Protein AF-A0A3A0GCN1-F1 (afdb_monomer)

Solvent-accessible surface area (backbone atoms only — not comparable to full-atom values): 3368 Å² total; per-residue (Å²): 143,55,60,71,63,35,52,55,33,54,69,44,91,49,51,70,52,20,18,52,24,26,41,53,32,26,73,64,58,40,74,69,29,48,53,43,41,63,59,41,57,82,68,52,86,46,70,67,25,35,50,29,29,52,50,22,64,64,67,62,78,124

Mean predicted aligned error: 3.13 Å

Sequence (62 aa):
EAVPALAAALADPEPLVRGHAAWALGRIGTPAARRSLDAARGREPDAGALAEVEAALAGSGG

Nearest PDB structures (foldseek):
  5d08-assembly2_B  TM=9.308E-01  e=6.099E-03  Bacillus subtilis subsp. subtilis str. 168
  5t8y-assembly2_B  TM=9.329E-01  e=1.152E-02  Bacillus subtilis subsp. subtilis str. 168
  5d0b-assembly2_B  TM=9.248E-01  e=1.152E-02  Bacillus subtilis subsp. subtilis str. 168
  3ltj-assembly1_A  TM=8.937E-01  e=1.036E-01  synthetic construct

Foldseek 3Di:
DCLVVLLVQCPPPDLVSVLVSLLVLLVVLDPSSLVSLVVSLVVDPDPNSNVSSVVSNVSSPD

Secondary structure (DSSP, 8-state):
--HHHHHHHTT-SSHHHHHHHHHHHHHH--HHHHHHHHHHHTT---HHHHHHHHHHHHT---

Structure (mmCIF, N/CA/C/O backbone):
data_AF-A0A3A0GCN1-F1
#
_entry.id   AF-A0A3A0GCN1-F1
#
loop_
_atom_site.group_PDB
_atom_site.id
_atom_site.type_symbol
_atom_site.label_atom_id
_atom_site.label_alt_id
_atom_site.label_comp_id
_atom_site.label_asym_id
_atom_site.label_entity_id
_atom_site.label_seq_id
_atom_site.pdbx_PDB_ins_code
_atom_site.Cartn_x
_atom_site.Cartn_y
_atom_site.Cartn_z
_atom_site.occupancy
_atom_site.B_iso_or_equiv
_atom_site.auth_seq_id
_atom_site.auth_comp_id
_atom_site.auth_asym_id
_atom_site.auth_atom_id
_atom_site.pdbx_PDB_model_num
ATOM 1 N N . GLU A 1 1 ? 5.697 -6.837 -16.512 1.00 67.06 1 GLU A N 1
A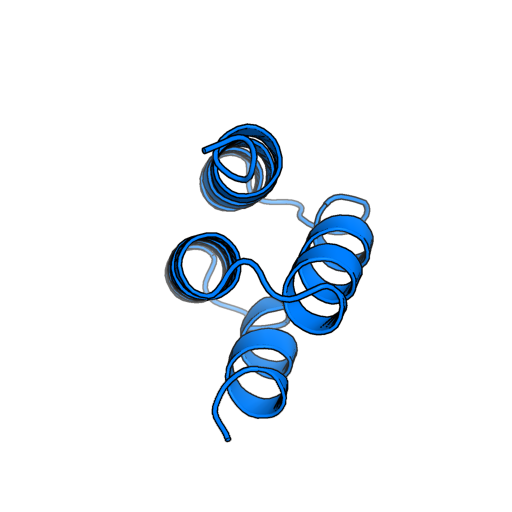TOM 2 C CA . GLU A 1 1 ? 4.325 -7.336 -16.296 1.00 67.06 1 GLU A CA 1
ATOM 3 C C . GLU A 1 1 ? 4.211 -7.870 -14.865 1.00 67.06 1 GLU A C 1
ATOM 5 O O . GLU A 1 1 ? 4.540 -9.014 -14.611 1.00 67.06 1 GLU A O 1
ATOM 10 N N . ALA A 1 2 ? 3.905 -6.999 -13.897 1.00 89.50 2 ALA A N 1
ATOM 11 C CA . ALA A 1 2 ? 3.859 -7.350 -12.462 1.00 89.50 2 ALA A CA 1
ATOM 12 C C . ALA A 1 2 ? 2.915 -6.420 -11.686 1.00 89.50 2 ALA A C 1
ATOM 14 O O . ALA A 1 2 ? 2.190 -6.856 -10.799 1.00 89.50 2 ALA A O 1
ATOM 15 N N . VAL A 1 3 ? 2.865 -5.145 -12.092 1.00 93.25 3 VAL A N 1
ATOM 16 C CA . VAL A 1 3 ? 1.982 -4.128 -11.502 1.00 93.25 3 VAL A CA 1
ATOM 17 C C . VAL A 1 3 ? 0.511 -4.565 -11.449 1.00 93.25 3 VAL A C 1
ATOM 19 O O . VAL A 1 3 ? -0.066 -4.419 -10.380 1.00 93.25 3 VAL A O 1
ATOM 22 N N . PRO A 1 4 ? -0.110 -5.137 -12.506 1.00 95.25 4 PRO A N 1
ATOM 23 C CA . PRO A 1 4 ? -1.518 -5.538 -12.425 1.00 95.25 4 PRO A CA 1
ATOM 24 C C . PRO A 1 4 ? -1.776 -6.648 -11.398 1.00 95.25 4 PRO A C 1
ATOM 26 O O . PRO A 1 4 ? -2.756 -6.584 -10.664 1.00 95.25 4 PRO A O 1
ATOM 29 N N . ALA A 1 5 ? -0.881 -7.638 -11.311 1.00 96.69 5 ALA A N 1
ATOM 30 C CA . ALA A 1 5 ? -1.008 -8.742 -10.362 1.00 96.69 5 ALA A CA 1
ATOM 31 C C . ALA A 1 5 ? -0.834 -8.262 -8.914 1.00 96.69 5 ALA A C 1
ATOM 33 O O . ALA A 1 5 ? -1.636 -8.595 -8.047 1.00 96.69 5 ALA A O 1
ATOM 34 N N . LEU A 1 6 ? 0.167 -7.414 -8.663 1.00 96.88 6 LEU A N 1
ATOM 35 C CA . LEU A 1 6 ? 0.379 -6.822 -7.344 1.00 96.88 6 LEU A CA 1
ATOM 36 C C . LEU A 1 6 ? -0.753 -5.862 -6.954 1.00 96.88 6 LEU A C 1
ATOM 38 O O . LEU A 1 6 ? -1.165 -5.843 -5.802 1.00 96.88 6 LEU A O 1
ATOM 42 N N . ALA A 1 7 ? -1.303 -5.104 -7.907 1.00 96.75 7 ALA A N 1
ATOM 43 C CA . ALA A 1 7 ? -2.456 -4.245 -7.653 1.00 96.75 7 ALA A CA 1
ATOM 44 C C . ALA A 1 7 ? -3.705 -5.053 -7.266 1.00 96.75 7 ALA A C 1
ATOM 46 O O . ALA A 1 7 ? -4.471 -4.605 -6.419 1.00 96.75 7 ALA A O 1
ATOM 47 N N . ALA A 1 8 ? -3.897 -6.247 -7.835 1.00 96.88 8 ALA A N 1
ATOM 48 C CA . ALA A 1 8 ? -4.960 -7.154 -7.408 1.00 96.88 8 ALA A CA 1
ATOM 49 C C . ALA A 1 8 ? -4.719 -7.691 -5.985 1.00 96.88 8 ALA A C 1
ATOM 51 O O . ALA A 1 8 ? -5.654 -7.756 -5.190 1.00 96.88 8 ALA A O 1
ATOM 52 N N . ALA A 1 9 ? -3.467 -8.002 -5.636 1.00 97.69 9 ALA A N 1
ATOM 53 C CA . ALA A 1 9 ? -3.092 -8.479 -4.303 1.00 97.69 9 ALA A CA 1
ATOM 54 C C . ALA A 1 9 ? -3.267 -7.426 -3.187 1.00 97.69 9 ALA A C 1
ATOM 56 O O . ALA A 1 9 ? -3.361 -7.786 -2.019 1.00 97.69 9 ALA A O 1
ATOM 57 N N . LEU A 1 10 ? -3.403 -6.135 -3.520 1.00 97.44 10 LEU A N 1
ATOM 58 C CA . LEU A 1 10 ? -3.800 -5.097 -2.553 1.00 97.44 10 LEU A CA 1
ATOM 59 C C . LEU A 1 10 ? -5.235 -5.271 -2.023 1.00 97.44 10 LEU A C 1
ATOM 61 O O . LEU A 1 10 ? -5.615 -4.587 -1.080 1.00 97.44 10 LEU A O 1
ATOM 65 N N . ALA A 1 11 ? -6.044 -6.146 -2.622 1.00 9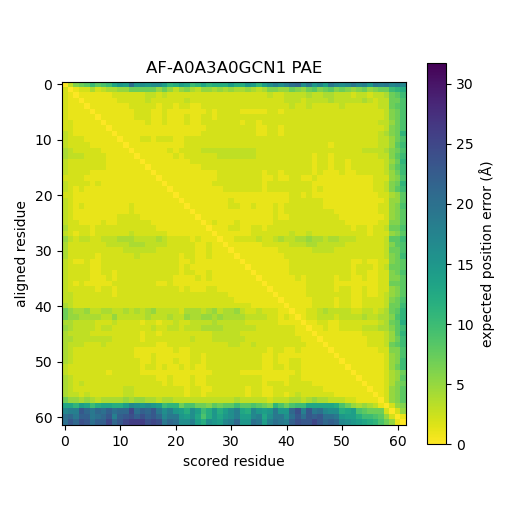6.25 11 ALA A N 1
ATOM 66 C CA . ALA A 1 11 ? -7.388 -6.482 -2.152 1.00 96.25 11 ALA A CA 1
ATOM 67 C C . ALA A 1 11 ? -7.459 -7.865 -1.477 1.00 96.25 11 ALA A C 1
ATOM 69 O O . ALA A 1 11 ? -8.556 -8.365 -1.229 1.00 96.25 11 ALA A O 1
ATOM 70 N N . ASP A 1 12 ? -6.313 -8.498 -1.211 1.00 98.06 12 ASP A N 1
ATOM 71 C CA . ASP A 1 12 ? -6.265 -9.816 -0.580 1.00 98.06 12 ASP A CA 1
ATOM 72 C C . ASP A 1 12 ? -6.845 -9.769 0.848 1.00 98.06 12 ASP A C 1
ATOM 74 O O . ASP A 1 12 ? -6.622 -8.786 1.564 1.00 98.06 12 ASP A O 1
ATOM 78 N N . PRO A 1 13 ? -7.604 -10.789 1.293 1.00 96.88 13 PRO A N 1
ATOM 79 C CA . PRO A 1 13 ? -8.130 -10.830 2.656 1.00 96.88 13 PRO A CA 1
ATOM 80 C C . PRO A 1 13 ? -7.035 -10.791 3.732 1.00 96.88 13 PRO A C 1
ATOM 82 O O . PRO A 1 13 ? -7.270 -10.226 4.802 1.00 96.88 13 PRO A O 1
ATOM 85 N N . GLU A 1 14 ? -5.847 -11.334 3.461 1.00 97.94 14 GLU A N 1
ATOM 86 C CA . GLU A 1 14 ? -4.741 -11.402 4.413 1.00 97.94 14 GLU A CA 1
ATOM 87 C C . GLU A 1 14 ? -3.951 -10.075 4.447 1.00 97.94 14 GLU A C 1
ATOM 89 O O . GLU A 1 14 ? -3.324 -9.704 3.447 1.00 97.94 14 GLU A O 1
ATOM 94 N N . PRO A 1 15 ? -3.919 -9.347 5.584 1.00 97.25 15 PRO A N 1
ATOM 95 C CA . PRO A 1 15 ? -3.189 -8.082 5.691 1.00 97.25 15 PRO A CA 1
ATOM 96 C C . PRO A 1 15 ? -1.706 -8.187 5.338 1.00 97.25 15 PRO A C 1
ATOM 98 O O . PRO A 1 15 ? -1.159 -7.292 4.691 1.00 97.25 15 PRO A O 1
ATOM 101 N N . LEU A 1 16 ? -1.061 -9.304 5.685 1.00 97.00 16 LEU A N 1
ATOM 102 C CA . LEU A 1 16 ? 0.339 -9.528 5.328 1.00 97.00 16 LEU A CA 1
ATOM 103 C C . LEU A 1 16 ? 0.547 -9.593 3.810 1.00 97.00 16 LEU A C 1
ATOM 105 O O . LEU A 1 16 ? 1.566 -9.117 3.310 1.00 97.00 16 LEU A O 1
ATOM 109 N N . VAL A 1 17 ? -0.401 -10.154 3.054 1.00 97.94 17 VAL A N 1
ATOM 110 C CA . VAL A 1 17 ? -0.317 -10.198 1.586 1.00 97.94 17 VAL A CA 1
ATOM 111 C C . VAL A 1 17 ? -0.462 -8.791 1.009 1.00 97.94 17 VAL A C 1
ATOM 113 O O . VAL A 1 17 ? 0.336 -8.405 0.152 1.00 97.94 17 VAL A O 1
ATOM 116 N N . ARG A 1 18 ? -1.406 -7.994 1.527 1.00 98.25 18 ARG A N 1
ATOM 117 C CA . ARG A 1 18 ? -1.590 -6.595 1.108 1.00 98.25 18 ARG A CA 1
ATOM 118 C C . ARG A 1 18 ? -0.343 -5.749 1.369 1.00 98.25 18 ARG A C 1
ATOM 120 O O . ARG A 1 18 ? 0.107 -5.044 0.467 1.00 98.25 18 ARG A O 1
ATOM 127 N N . GLY A 1 19 ? 0.262 -5.880 2.551 1.00 97.06 19 GLY A N 1
ATOM 128 C CA . GLY A 1 19 ? 1.505 -5.189 2.906 1.00 97.06 19 GLY A CA 1
ATOM 129 C C . GLY A 1 19 ? 2.670 -5.543 1.975 1.00 97.06 19 GLY A C 1
ATOM 130 O O . GLY A 1 19 ? 3.317 -4.655 1.421 1.00 97.06 19 GLY A O 1
ATOM 131 N N . HIS A 1 20 ? 2.893 -6.832 1.693 1.00 97.62 20 HIS A N 1
ATOM 132 C CA . HIS A 1 20 ? 3.938 -7.250 0.746 1.00 97.62 20 HIS A CA 1
ATOM 133 C C . HIS A 1 20 ? 3.673 -6.773 -0.687 1.00 97.62 20 HIS A C 1
ATOM 135 O O . HIS A 1 20 ? 4.605 -6.376 -1.393 1.00 97.62 20 HIS A O 1
ATOM 141 N N . ALA A 1 21 ? 2.412 -6.794 -1.126 1.00 97.62 21 ALA A N 1
ATOM 142 C CA . ALA A 1 21 ? 2.028 -6.263 -2.426 1.00 97.62 21 ALA A CA 1
ATOM 143 C C . ALA A 1 21 ? 2.321 -4.759 -2.516 1.00 97.62 21 ALA A C 1
ATOM 145 O O . ALA A 1 21 ? 2.881 -4.297 -3.514 1.00 97.62 21 ALA A O 1
ATOM 146 N N . ALA A 1 22 ? 2.014 -4.012 -1.453 1.00 97.31 22 ALA A N 1
ATOM 147 C CA . ALA A 1 22 ? 2.302 -2.592 -1.357 1.00 97.31 22 ALA A CA 1
ATOM 148 C C . ALA A 1 22 ? 3.810 -2.303 -1.406 1.00 97.31 22 ALA A C 1
ATOM 150 O O . ALA A 1 22 ? 4.262 -1.500 -2.226 1.00 97.31 22 ALA A O 1
ATOM 151 N N . TRP A 1 23 ? 4.601 -3.030 -0.616 1.00 95.94 23 TRP A N 1
ATOM 152 C CA . TRP A 1 23 ? 6.059 -2.937 -0.628 1.00 95.94 23 TRP A CA 1
ATOM 153 C C . TRP A 1 23 ? 6.643 -3.183 -2.028 1.00 95.94 23 TRP A C 1
ATOM 155 O O . TRP A 1 23 ? 7.443 -2.389 -2.534 1.00 95.94 23 TR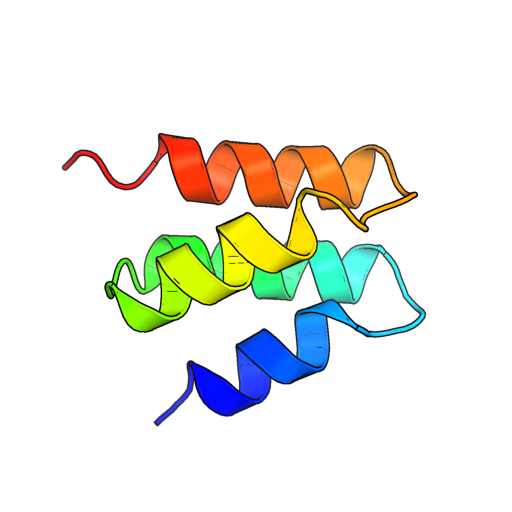P A O 1
ATOM 165 N N . ALA A 1 24 ? 6.199 -4.248 -2.703 1.00 96.69 24 ALA A N 1
ATOM 166 C CA . ALA A 1 24 ? 6.654 -4.588 -4.049 1.00 96.69 24 ALA A CA 1
ATOM 167 C C . ALA A 1 24 ? 6.261 -3.520 -5.085 1.00 96.69 24 ALA A C 1
ATOM 169 O O . ALA A 1 24 ? 7.064 -3.173 -5.954 1.00 96.69 24 ALA A O 1
ATOM 170 N N . LEU A 1 25 ? 5.056 -2.953 -4.987 1.00 96.12 25 LEU A N 1
ATOM 171 C CA . LEU A 1 25 ? 4.626 -1.838 -5.836 1.00 96.12 25 LEU A CA 1
ATOM 172 C C . LEU A 1 25 ? 5.469 -0.579 -5.599 1.00 96.12 25 LEU A C 1
ATOM 174 O O . LEU A 1 25 ? 5.857 0.070 -6.573 1.00 96.12 25 LEU A O 1
ATOM 178 N N . GLY A 1 26 ? 5.813 -0.275 -4.346 1.00 95.25 26 GLY A N 1
ATOM 179 C CA . GLY A 1 26 ? 6.733 0.813 -4.001 1.00 95.25 26 GLY A CA 1
ATOM 180 C C . GLY A 1 26 ? 8.113 0.613 -4.621 1.00 95.25 26 GLY A C 1
ATOM 181 O O . GLY A 1 26 ? 8.649 1.520 -5.252 1.00 95.25 26 GLY A O 1
ATOM 182 N N . ARG A 1 27 ? 8.649 -0.613 -4.549 1.00 95.38 27 ARG A N 1
ATOM 183 C CA . ARG A 1 27 ? 9.927 -0.987 -5.182 1.00 95.38 27 ARG A CA 1
ATOM 184 C C . ARG A 1 27 ? 9.922 -0.824 -6.699 1.00 95.38 27 ARG A C 1
ATOM 186 O O . ARG A 1 27 ? 10.964 -0.513 -7.269 1.00 95.38 27 ARG A O 1
ATOM 193 N N . ILE A 1 28 ? 8.780 -1.058 -7.346 1.00 94.62 28 ILE A N 1
ATOM 194 C CA . ILE A 1 28 ? 8.621 -0.881 -8.794 1.00 94.62 28 ILE A CA 1
ATOM 195 C C . ILE A 1 28 ? 8.612 0.607 -9.176 1.00 94.62 28 ILE A C 1
ATOM 197 O O . ILE A 1 28 ? 9.088 0.953 -10.254 1.00 94.62 28 ILE A O 1
ATOM 201 N N . GLY A 1 29 ? 8.037 1.485 -8.348 1.00 92.25 29 GLY A N 1
ATOM 202 C CA . GLY A 1 29 ? 8.125 2.946 -8.502 1.00 92.25 29 GLY A CA 1
ATOM 203 C C . GLY A 1 29 ? 7.450 3.545 -9.747 1.00 92.25 29 GLY A C 1
ATOM 204 O O . GLY A 1 29 ? 7.511 4.750 -9.975 1.00 92.25 29 GLY A O 1
ATOM 205 N N . THR A 1 30 ? 6.791 2.739 -10.584 1.00 94.00 30 THR A N 1
ATOM 206 C CA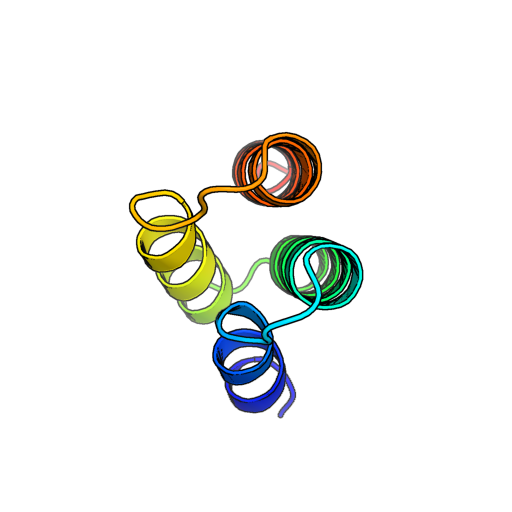 . THR A 1 30 ? 6.118 3.254 -11.787 1.00 94.00 30 THR A CA 1
ATOM 207 C C . THR A 1 30 ? 4.890 4.102 -11.432 1.00 94.00 30 THR A C 1
ATOM 209 O O . THR A 1 30 ? 4.223 3.842 -10.424 1.00 94.00 30 THR A O 1
ATOM 212 N N . PRO A 1 31 ? 4.472 5.040 -12.306 1.00 94.56 31 PRO A N 1
ATOM 213 C CA . PRO A 1 31 ? 3.250 5.816 -12.087 1.00 94.56 31 PRO A CA 1
ATOM 214 C C . PRO A 1 31 ? 1.996 4.951 -11.889 1.00 94.56 31 PRO A C 1
ATOM 216 O O . PRO A 1 31 ? 1.091 5.327 -11.148 1.00 94.56 31 PRO A O 1
ATOM 219 N N . ALA A 1 32 ? 1.929 3.785 -12.539 1.00 94.81 32 ALA A N 1
ATOM 220 C CA . ALA A 1 32 ? 0.826 2.841 -12.369 1.00 94.81 32 ALA A CA 1
ATOM 221 C C . ALA A 1 32 ? 0.835 2.172 -10.983 1.00 94.81 32 ALA A C 1
ATOM 223 O O . ALA A 1 32 ? -0.223 2.031 -10.368 1.00 94.81 32 ALA A O 1
ATOM 224 N N . ALA A 1 33 ? 2.016 1.810 -10.474 1.00 95.81 33 ALA A N 1
ATOM 225 C CA . ALA A 1 33 ? 2.161 1.258 -9.131 1.00 95.81 33 ALA A CA 1
ATOM 226 C C . ALA A 1 33 ? 1.765 2.286 -8.063 1.00 95.81 33 ALA A C 1
ATOM 228 O O . ALA A 1 33 ? 0.952 1.982 -7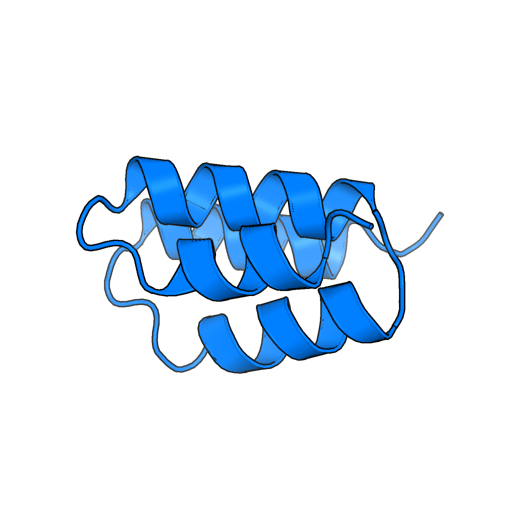.193 1.00 95.81 33 ALA A O 1
ATOM 229 N N . ARG A 1 34 ? 2.226 3.535 -8.208 1.00 95.06 34 ARG A N 1
ATOM 230 C CA . ARG A 1 34 ? 1.862 4.636 -7.306 1.00 95.06 34 ARG A CA 1
ATOM 231 C C . ARG A 1 34 ? 0.356 4.886 -7.259 1.00 95.06 34 ARG A C 1
ATOM 233 O O . ARG A 1 34 ? -0.208 4.972 -6.178 1.00 95.06 34 ARG A O 1
ATOM 240 N N . ARG A 1 35 ? -0.318 4.924 -8.417 1.00 95.81 35 ARG A N 1
ATOM 241 C CA . ARG A 1 35 ? -1.788 5.056 -8.461 1.00 95.81 35 ARG A CA 1
ATOM 242 C C . ARG A 1 35 ? -2.506 3.921 -7.73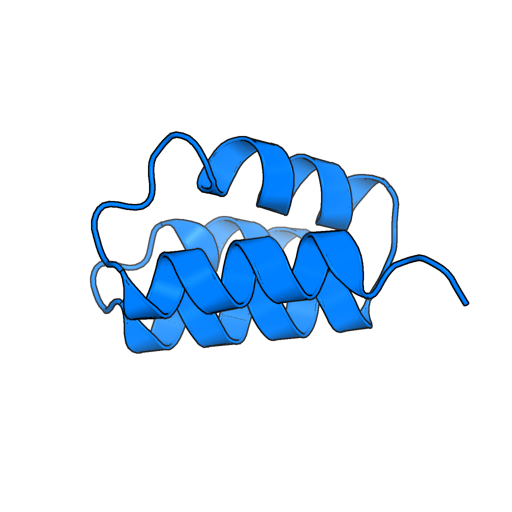0 1.00 95.81 35 ARG A C 1
ATOM 244 O O . ARG A 1 35 ? -3.543 4.158 -7.121 1.00 95.81 35 ARG A O 1
ATOM 251 N N . SER A 1 36 ? -1.967 2.705 -7.80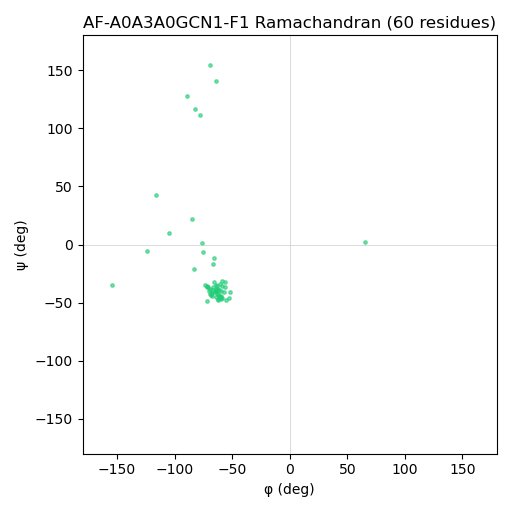2 1.00 96.44 36 SER A N 1
ATOM 252 C CA . SER A 1 36 ? -2.547 1.542 -7.121 1.00 96.44 36 SER A CA 1
ATOM 253 C C . SER A 1 36 ? -2.398 1.661 -5.600 1.00 96.44 36 SER A C 1
ATOM 255 O O . SER A 1 36 ? -3.363 1.438 -4.875 1.00 96.44 36 SER A O 1
ATOM 257 N N . LEU A 1 37 ? -1.228 2.102 -5.126 1.00 96.62 37 LEU A N 1
ATOM 258 C CA . LEU A 1 37 ? -0.969 2.388 -3.711 1.00 96.62 37 LEU A CA 1
ATOM 259 C C . LEU A 1 37 ? -1.855 3.519 -3.170 1.00 96.62 37 LEU A C 1
ATOM 261 O O . LE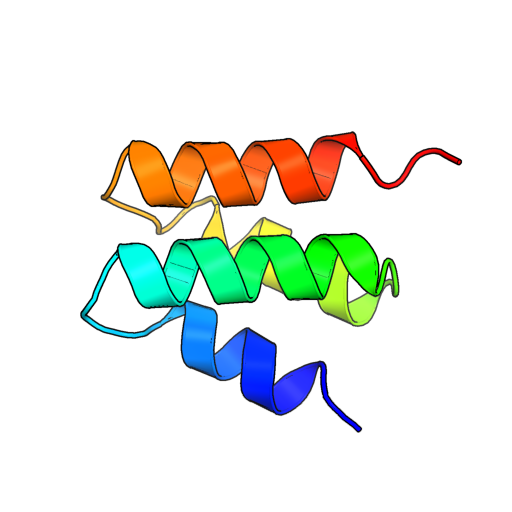U A 1 37 ? -2.482 3.356 -2.126 1.00 96.62 37 LEU A O 1
ATOM 265 N N . ASP A 1 38 ? -1.969 4.634 -3.901 1.00 96.94 38 ASP A N 1
ATOM 266 C CA . ASP A 1 38 ? -2.831 5.766 -3.525 1.00 96.94 38 ASP A CA 1
ATOM 267 C C . ASP A 1 38 ? -4.299 5.323 -3.359 1.00 96.94 38 ASP A C 1
ATOM 269 O O . ASP A 1 38 ? -4.979 5.739 -2.418 1.00 96.94 38 ASP A O 1
ATOM 273 N N . ALA A 1 39 ? -4.786 4.449 -4.249 1.00 95.94 39 ALA A N 1
ATOM 274 C CA . ALA A 1 39 ? -6.140 3.907 -4.180 1.00 95.94 39 ALA A CA 1
ATOM 275 C C . ALA A 1 39 ? -6.343 2.941 -2.998 1.00 95.94 39 ALA A C 1
ATOM 277 O O . ALA A 1 39 ? -7.411 2.956 -2.381 1.00 95.94 39 ALA A O 1
ATOM 278 N N . ALA A 1 40 ? -5.341 2.116 -2.679 1.00 95.50 40 ALA A N 1
ATOM 279 C CA . ALA A 1 40 ? -5.402 1.177 -1.559 1.00 95.50 40 ALA A CA 1
ATOM 280 C C . ALA A 1 40 ? -5.324 1.877 -0.198 1.00 95.50 40 ALA A C 1
ATOM 282 O O . ALA A 1 40 ? -6.060 1.504 0.712 1.00 95.50 40 ALA A O 1
ATOM 283 N N . ARG A 1 41 ? -4.528 2.949 -0.075 1.00 96.44 41 ARG A N 1
ATOM 284 C CA . ARG A 1 41 ? -4.354 3.699 1.181 1.00 96.44 41 ARG A CA 1
ATOM 285 C C . ARG A 1 41 ? -5.678 4.122 1.820 1.00 96.44 41 ARG A C 1
ATOM 287 O O . ARG A 1 41 ? -5.837 4.032 3.027 1.00 96.44 41 ARG A O 1
ATOM 294 N N . GLY A 1 42 ? -6.644 4.574 1.018 1.00 93.00 42 GLY A N 1
ATOM 295 C CA . GLY A 1 42 ? -7.946 5.025 1.526 1.00 93.00 42 GLY A CA 1
ATOM 296 C C . GLY A 1 42 ? -8.898 3.903 1.959 1.00 93.00 42 GLY A C 1
ATOM 297 O O . GLY A 1 42 ? -9.983 4.198 2.452 1.00 93.00 42 GLY A O 1
ATOM 298 N N . ARG A 1 43 ? -8.541 2.637 1.719 1.00 93.62 43 ARG A N 1
ATOM 299 C CA . ARG A 1 43 ? -9.403 1.466 1.939 1.00 93.62 43 ARG A CA 1
ATOM 300 C C . ARG A 1 43 ? -8.782 0.422 2.853 1.00 93.62 43 ARG A C 1
ATOM 302 O O . ARG A 1 43 ? -9.460 -0.553 3.147 1.00 93.62 43 ARG A O 1
ATOM 309 N N . GLU A 1 44 ? -7.530 0.600 3.254 1.00 96.88 44 GLU A N 1
ATOM 310 C CA . GLU A 1 44 ? -6.787 -0.365 4.055 1.00 96.88 44 GLU A CA 1
ATOM 311 C C . GLU A 1 44 ? -7.212 -0.283 5.533 1.00 96.88 44 GLU A C 1
ATOM 313 O O . GLU A 1 44 ? -6.957 0.738 6.176 1.00 96.88 44 GLU A O 1
ATOM 318 N N . PRO A 1 45 ? -7.889 -1.313 6.081 1.00 95.31 45 PRO A N 1
ATOM 319 C CA . PRO A 1 45 ? -8.325 -1.301 7.475 1.00 95.31 45 PRO A CA 1
ATOM 320 C C . PRO A 1 45 ? -7.230 -1.734 8.457 1.00 95.31 45 PRO A C 1
ATOM 322 O O . PRO A 1 45 ? -7.350 -1.451 9.648 1.00 95.31 45 PRO A O 1
ATOM 325 N N . ASP A 1 46 ? -6.206 -2.459 7.997 1.00 97.88 46 ASP A N 1
ATOM 326 C CA . ASP A 1 46 ? -5.150 -2.976 8.861 1.00 97.88 46 ASP A CA 1
ATOM 327 C C . ASP A 1 46 ? -4.005 -1.969 8.992 1.00 97.88 46 ASP A C 1
ATOM 329 O O . ASP A 1 46 ? -3.447 -1.497 8.004 1.00 97.88 46 ASP A O 1
ATOM 333 N N . ALA A 1 47 ? -3.624 -1.657 10.230 1.00 96.50 47 ALA A N 1
ATOM 334 C CA . ALA A 1 47 ? -2.596 -0.659 10.502 1.00 96.50 47 ALA A CA 1
ATOM 335 C C . ALA A 1 47 ? -1.203 -1.074 9.992 1.00 96.50 47 ALA A C 1
ATOM 337 O O . ALA A 1 47 ? -0.423 -0.211 9.593 1.00 96.50 47 ALA A O 1
ATOM 338 N N . GLY A 1 48 ? -0.886 -2.374 9.993 1.00 95.31 48 GLY A N 1
ATOM 339 C CA . GLY A 1 48 ? 0.398 -2.883 9.510 1.00 95.31 48 GLY A CA 1
ATOM 340 C C . GLY A 1 48 ? 0.499 -2.793 7.992 1.00 95.31 48 GLY A C 1
ATOM 341 O O . GLY A 1 48 ? 1.455 -2.233 7.460 1.00 95.31 48 GLY A O 1
ATOM 342 N N . ALA A 1 49 ? -0.528 -3.267 7.290 1.00 96.12 49 ALA A N 1
ATOM 343 C CA . ALA A 1 49 ? -0.619 -3.133 5.842 1.00 96.12 49 ALA A CA 1
ATOM 344 C C . ALA A 1 49 ? -0.668 -1.657 5.404 1.00 96.12 49 ALA A C 1
ATOM 346 O O . ALA A 1 49 ? -0.023 -1.287 4.422 1.00 96.12 49 ALA A O 1
ATOM 347 N N . LEU A 1 50 ? -1.364 -0.793 6.154 1.00 97.62 50 LEU A N 1
ATOM 348 C CA . LEU A 1 50 ? -1.406 0.644 5.881 1.00 97.62 50 LEU A CA 1
ATOM 349 C C . LEU A 1 50 ? -0.018 1.281 6.009 1.00 97.62 50 LEU A C 1
ATOM 351 O O . LEU A 1 50 ? 0.366 2.063 5.140 1.00 97.62 50 LEU A O 1
ATOM 355 N N . ALA A 1 51 ? 0.754 0.915 7.036 1.00 96.50 51 ALA A N 1
ATOM 356 C CA . ALA A 1 51 ? 2.118 1.407 7.209 1.00 96.50 51 ALA A CA 1
ATOM 357 C C . ALA A 1 51 ? 3.019 1.040 6.017 1.00 96.50 51 ALA A C 1
ATOM 359 O O . ALA A 1 51 ? 3.787 1.882 5.553 1.00 96.50 51 ALA A O 1
ATOM 360 N N . GLU A 1 52 ? 2.885 -0.171 5.465 1.00 96.50 52 GLU A N 1
ATOM 361 C CA . GLU A 1 52 ? 3.613 -0.581 4.255 1.00 96.50 52 GLU A CA 1
ATOM 362 C C . GLU A 1 52 ? 3.186 0.225 3.019 1.00 96.50 52 GLU A C 1
ATOM 364 O O . GLU A 1 52 ? 4.031 0.654 2.231 1.00 96.50 52 GLU A O 1
ATOM 369 N N . VAL A 1 53 ? 1.885 0.495 2.856 1.00 96.56 53 VAL A N 1
ATOM 370 C CA . VAL A 1 53 ? 1.373 1.354 1.774 1.00 96.56 53 VAL A CA 1
ATOM 371 C C . VAL A 1 53 ? 1.942 2.770 1.880 1.00 96.56 53 VAL A C 1
ATOM 373 O O . VAL A 1 53 ? 2.396 3.333 0.880 1.00 96.56 53 VAL A O 1
ATOM 376 N N . GLU A 1 54 ? 1.953 3.352 3.076 1.00 96.50 54 GLU A N 1
ATOM 377 C CA . GLU A 1 54 ? 2.492 4.694 3.306 1.00 96.50 54 GLU A CA 1
ATOM 378 C C . GLU A 1 54 ? 4.009 4.750 3.102 1.00 96.50 54 GLU A C 1
ATOM 380 O O . GLU A 1 54 ? 4.505 5.665 2.438 1.00 96.50 54 GLU A O 1
ATOM 385 N N . ALA A 1 55 ? 4.743 3.744 3.585 1.00 95.12 55 ALA A N 1
ATOM 386 C CA . ALA A 1 55 ? 6.179 3.622 3.366 1.00 95.12 55 ALA A CA 1
ATOM 387 C C . ALA A 1 55 ? 6.516 3.501 1.870 1.00 95.12 55 ALA A C 1
ATOM 389 O O . ALA A 1 55 ? 7.411 4.191 1.375 1.00 95.12 55 ALA A O 1
ATOM 390 N N . ALA A 1 56 ? 5.763 2.686 1.126 1.00 95.19 56 ALA A N 1
ATOM 391 C CA . ALA A 1 56 ? 5.921 2.519 -0.316 1.00 95.19 56 ALA A CA 1
ATOM 392 C C . ALA A 1 56 ? 5.694 3.833 -1.088 1.00 95.19 56 ALA A C 1
ATOM 394 O O . ALA A 1 56 ? 6.428 4.140 -2.033 1.00 95.19 56 ALA A O 1
ATOM 395 N N . LEU A 1 57 ? 4.713 4.639 -0.669 1.00 94.00 57 LEU A N 1
ATOM 396 C CA . LEU A 1 57 ? 4.441 5.955 -1.255 1.00 94.00 57 LEU A CA 1
ATOM 397 C C . LEU A 1 57 ? 5.524 6.990 -0.911 1.00 94.00 57 LEU A C 1
ATOM 399 O O . LEU A 1 57 ? 5.868 7.810 -1.763 1.00 94.00 57 LEU A O 1
ATOM 403 N N . ALA A 1 58 ? 6.078 6.946 0.304 1.00 90.38 58 ALA A N 1
ATOM 404 C CA . ALA A 1 58 ? 7.130 7.857 0.758 1.00 90.38 58 ALA A CA 1
ATOM 405 C C . ALA A 1 58 ? 8.502 7.559 0.124 1.00 90.38 58 ALA A C 1
ATOM 407 O O . ALA A 1 58 ? 9.260 8.480 -0.172 1.00 90.38 58 ALA A O 1
ATOM 408 N N . GLY A 1 59 ? 8.815 6.283 -0.126 1.00 76.88 59 GLY A N 1
ATOM 409 C CA . GLY A 1 59 ? 10.105 5.827 -0.661 1.00 76.88 59 GLY A CA 1
ATOM 410 C C . GLY A 1 59 ? 10.331 6.058 -2.162 1.00 76.88 59 GLY A C 1
ATOM 411 O O . GLY A 1 59 ? 11.380 5.689 -2.679 1.00 76.88 59 GLY A O 1
ATOM 412 N N . SER A 1 60 ? 9.385 6.671 -2.878 1.00 58.47 60 SER A N 1
ATOM 413 C CA . SER A 1 60 ? 9.448 6.865 -4.340 1.00 58.47 60 SER A CA 1
ATOM 414 C C . SER A 1 60 ? 10.234 8.119 -4.782 1.00 58.47 60 SER A C 1
ATOM 416 O O . SER A 1 60 ? 9.998 8.639 -5.870 1.00 58.47 60 SER A O 1
ATOM 418 N N . GLY A 1 61 ? 11.127 8.639 -3.933 1.00 44.22 61 GLY A N 1
ATOM 419 C CA . GLY A 1 61 ? 11.864 9.895 -4.141 1.00 44.22 61 GLY A CA 1
ATOM 420 C C . GLY A 1 61 ? 13.382 9.734 -4.257 1.00 44.22 61 GLY A C 1
ATOM 421 O O . GLY A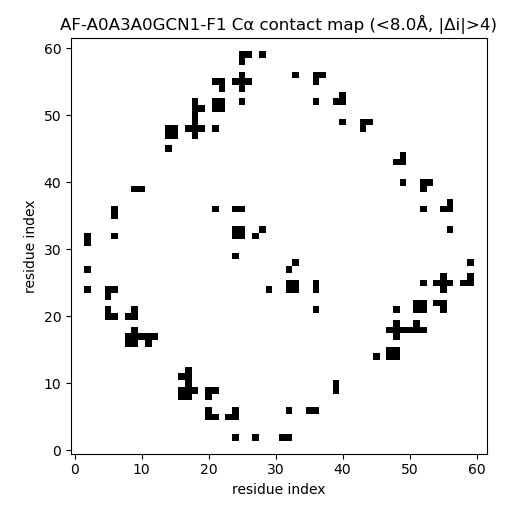 1 61 ? 14.106 10.508 -3.634 1.00 44.22 61 GLY A O 1
ATOM 422 N N . GLY A 1 62 ? 13.850 8.720 -4.991 1.00 36.94 62 GLY A N 1
ATOM 423 C CA . GLY A 1 62 ? 15.257 8.561 -5.385 1.00 36.94 62 GLY A CA 1
ATOM 424 C C . GLY A 1 62 ? 15.490 8.991 -6.824 1.00 36.94 62 GLY A C 1
ATOM 425 O O . GLY A 1 62 ? 14.668 8.585 -7.675 1.00 36.94 62 GLY A O 1
#

pLDDT: mean 92.75, std 11.57, range [36.94, 98.25]

Radius of gyration: 9.94 Å; Cα contacts (8 Å, |Δi|>4): 81; chains: 1; bounding box: 25×21×27 Å